Protein AF-U7V2T3-F1 (afdb_monomer)

Radius of gyration: 16.14 Å; Cα contacts (8 Å, |Δi|>4): 22; chains: 1; bounding box: 46×22×35 Å

Foldseek 3Di:
DDLVVLVVLLVVLVVVVVVVPDPVLVPDPSSVSNVVSVVVNCVVCVVVVVVVVVVVVVVVVVVVVVVVD

Mean predicted aligned error: 9.25 Å

pLDDT: mean 81.31, std 9.73, range [51.16, 92.25]

Organis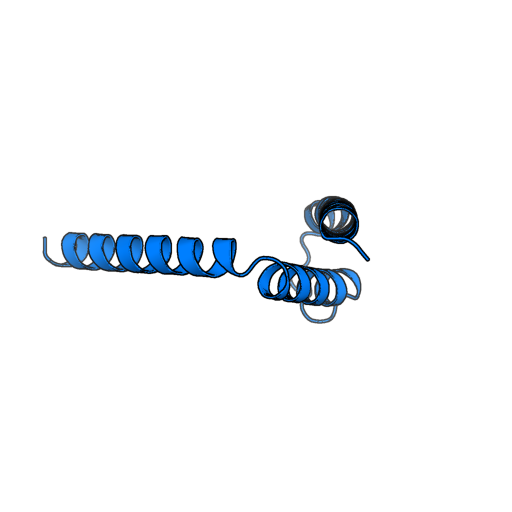m: NCBI:txid1319815

Structure (mmCIF, N/CA/C/O backbone):
data_AF-U7V2T3-F1
#
_entry.id   AF-U7V2T3-F1
#
loop_
_atom_site.group_PDB
_atom_site.id
_atom_site.type_symbol
_atom_site.label_atom_id
_atom_site.label_alt_id
_atom_site.label_comp_id
_atom_site.label_asym_id
_atom_site.label_entity_id
_atom_site.label_seq_id
_atom_site.pdbx_PDB_ins_code
_atom_site.Cartn_x
_atom_site.Cartn_y
_atom_site.Cartn_z
_atom_site.occupancy
_atom_site.B_iso_or_equiv
_atom_site.auth_seq_id
_atom_site.auth_comp_id
_atom_site.auth_asym_id
_atom_site.auth_atom_id
_atom_site.pdbx_PDB_model_num
ATOM 1 N N . MET A 1 1 ? 17.866 4.324 0.657 1.00 61.03 1 MET A N 1
ATOM 2 C CA . MET A 1 1 ? 16.583 4.813 0.119 1.00 61.03 1 MET A CA 1
ATOM 3 C C . MET A 1 1 ? 15.935 5.709 1.145 1.00 61.03 1 MET A C 1
ATOM 5 O O . MET A 1 1 ? 15.697 5.240 2.257 1.00 61.03 1 MET A O 1
ATOM 9 N N . GLY A 1 2 ? 15.701 6.966 0.783 1.00 78.56 2 GLY A N 1
ATOM 10 C CA . GLY A 1 2 ? 14.987 7.932 1.623 1.00 78.56 2 GLY A CA 1
ATOM 11 C C . GLY A 1 2 ? 13.475 7.681 1.650 1.00 78.56 2 GLY A C 1
ATOM 12 O O . GLY A 1 2 ? 12.958 6.860 0.890 1.00 78.56 2 GLY A O 1
ATOM 13 N N . ILE A 1 3 ? 12.761 8.383 2.536 1.00 83.62 3 ILE A N 1
ATOM 14 C CA . ILE A 1 3 ? 11.286 8.367 2.585 1.00 83.62 3 ILE A CA 1
ATOM 15 C C . ILE A 1 3 ? 10.711 8.916 1.270 1.00 83.62 3 ILE A C 1
ATOM 17 O O . ILE A 1 3 ? 9.838 8.277 0.689 1.00 83.62 3 ILE A O 1
ATOM 21 N N . GLU A 1 4 ? 11.272 10.011 0.758 1.00 85.69 4 GLU A N 1
ATOM 22 C CA . GLU A 1 4 ? 10.847 10.672 -0.485 1.00 85.69 4 GLU A CA 1
ATOM 23 C C . GLU A 1 4 ? 10.918 9.734 -1.700 1.00 85.69 4 GLU A C 1
ATOM 25 O O . GLU A 1 4 ? 9.941 9.574 -2.426 1.00 85.69 4 GLU A O 1
ATOM 30 N N . GLU A 1 5 ? 12.021 8.996 -1.866 1.00 88.69 5 GLU A N 1
ATOM 31 C CA . GLU A 1 5 ? 12.164 8.016 -2.957 1.00 88.69 5 GLU A CA 1
ATOM 32 C C . GLU A 1 5 ? 11.126 6.884 -2.881 1.00 88.69 5 GLU A C 1
ATOM 34 O O . GLU A 1 5 ? 10.726 6.305 -3.896 1.00 88.69 5 GLU A O 1
ATOM 39 N N . LEU A 1 6 ? 10.716 6.506 -1.666 1.00 88.31 6 LEU A N 1
ATOM 40 C CA . LEU A 1 6 ? 9.682 5.494 -1.461 1.00 88.31 6 LEU A CA 1
ATOM 41 C C . LEU A 1 6 ? 8.291 6.050 -1.778 1.00 88.31 6 LEU A C 1
ATOM 43 O O . LEU A 1 6 ? 7.466 5.310 -2.316 1.00 88.31 6 LEU A O 1
ATOM 47 N N . GLU A 1 7 ? 8.027 7.317 -1.468 1.00 88.00 7 GLU A N 1
ATOM 48 C CA . GLU A 1 7 ? 6.775 7.999 -1.803 1.00 88.00 7 GLU A CA 1
ATOM 49 C C . GLU A 1 7 ? 6.632 8.191 -3.315 1.00 88.00 7 GLU A C 1
ATOM 51 O O . GLU A 1 7 ? 5.616 7.782 -3.879 1.00 88.00 7 GLU A O 1
ATOM 56 N N . GL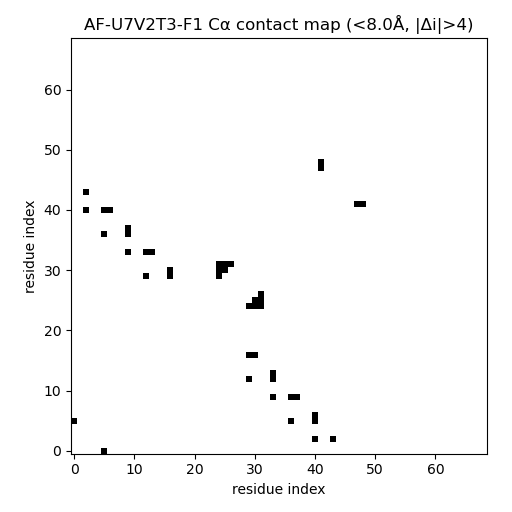U A 1 8 ? 7.683 8.654 -3.991 1.00 92.25 8 GLU A N 1
ATOM 57 C CA . GLU A 1 8 ? 7.693 8.836 -5.446 1.00 92.25 8 GLU A CA 1
ATOM 58 C C . GLU A 1 8 ? 7.469 7.503 -6.186 1.00 92.25 8 GLU A C 1
ATOM 60 O O . GLU A 1 8 ? 6.648 7.388 -7.105 1.00 92.25 8 GLU A O 1
ATOM 65 N N . LYS A 1 9 ? 8.140 6.427 -5.744 1.00 90.62 9 LYS A N 1
ATOM 66 C CA . LYS A 1 9 ? 7.909 5.075 -6.285 1.00 90.62 9 LYS A CA 1
ATOM 67 C C . LYS A 1 9 ? 6.480 4.595 -6.035 1.00 90.62 9 LYS A C 1
ATOM 69 O O . LYS A 1 9 ? 5.898 3.925 -6.891 1.00 90.62 9 LYS A O 1
ATOM 74 N N . LEU A 1 10 ? 5.907 4.901 -4.870 1.00 91.56 10 LEU A N 1
ATOM 75 C CA . LEU A 1 10 ? 4.536 4.518 -4.538 1.00 91.56 10 LEU A CA 1
ATOM 76 C C . LEU A 1 10 ? 3.513 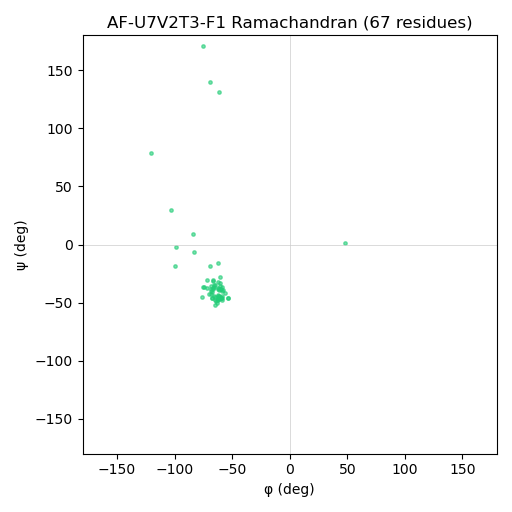5.241 -5.421 1.00 91.56 10 LEU A C 1
ATOM 78 O O . LEU A 1 10 ? 2.510 4.629 -5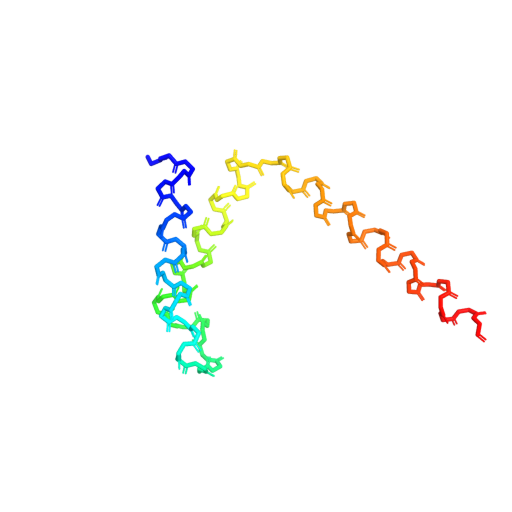.806 1.00 91.56 10 LEU A O 1
ATOM 82 N N . GLU A 1 11 ? 3.758 6.511 -5.725 1.00 90.94 11 GLU A N 1
ATOM 83 C CA . GLU A 1 11 ? 2.916 7.339 -6.584 1.00 90.94 11 GLU A CA 1
ATOM 84 C C . GLU A 1 11 ? 2.903 6.807 -8.020 1.00 90.94 11 GLU A C 1
ATOM 86 O O . GLU A 1 11 ? 1.836 6.462 -8.533 1.00 90.94 11 GLU A O 1
ATOM 91 N N . LYS A 1 12 ? 4.084 6.581 -8.614 1.00 91.19 12 LYS A N 1
ATOM 92 C CA . LYS A 1 12 ? 4.227 5.998 -9.962 1.00 91.19 12 LYS A CA 1
ATOM 93 C C . LYS A 1 12 ? 3.474 4.673 -10.109 1.00 91.19 12 LYS A C 1
ATOM 95 O O . LYS A 1 12 ? 2.723 4.472 -11.064 1.00 91.19 12 LYS A O 1
ATOM 100 N N . ILE A 1 13 ? 3.615 3.774 -9.132 1.00 89.12 13 ILE A N 1
ATOM 101 C CA . ILE A 1 13 ? 2.896 2.491 -9.130 1.00 89.12 13 ILE A CA 1
ATOM 102 C C . ILE A 1 13 ? 1.385 2.703 -8.969 1.00 89.12 13 ILE A C 1
ATOM 104 O O . ILE A 1 13 ? 0.586 1.981 -9.567 1.00 89.12 13 ILE A O 1
ATOM 108 N N . SER A 1 14 ? 0.969 3.678 -8.159 1.00 86.19 14 SER A N 1
ATOM 109 C CA . SER A 1 14 ? -0.450 3.940 -7.906 1.00 86.19 14 SER A CA 1
ATOM 110 C C . SER A 1 14 ? -1.174 4.456 -9.145 1.00 86.19 14 SER A C 1
ATOM 112 O O . SER A 1 14 ? -2.244 3.923 -9.435 1.00 86.19 14 SER A O 1
ATOM 114 N N . LEU A 1 15 ? -0.552 5.349 -9.920 1.00 86.75 15 LEU A N 1
ATOM 115 C CA . LEU A 1 15 ? -1.077 5.817 -11.209 1.00 86.75 15 LEU A CA 1
ATOM 116 C C . LEU A 1 15 ? -1.312 4.658 -12.193 1.00 86.75 15 LEU A C 1
ATOM 118 O O . LEU A 1 15 ? -2.320 4.614 -12.898 1.00 86.75 15 LEU A O 1
ATOM 122 N N . GLY A 1 16 ? -0.407 3.674 -12.217 1.00 83.69 16 GLY A N 1
ATOM 123 C CA . GLY A 1 16 ? -0.588 2.456 -13.011 1.00 83.69 16 GLY A CA 1
ATOM 124 C C . GLY A 1 16 ? -1.717 1.557 -12.487 1.00 83.69 16 GLY A C 1
ATOM 125 O O . GLY A 1 16 ? -2.524 1.042 -13.263 1.00 83.69 16 GLY A O 1
ATOM 126 N N . CYS A 1 17 ? -1.815 1.379 -11.165 1.00 84.81 17 CYS A N 1
ATOM 127 C CA . CYS A 1 17 ? -2.856 0.551 -10.547 1.00 84.81 17 CYS A CA 1
ATOM 128 C C . CYS A 1 17 ? -4.277 1.103 -10.744 1.00 84.81 17 CYS A C 1
ATOM 130 O O . CYS A 1 17 ? -5.205 0.306 -10.879 1.00 84.81 17 CYS A O 1
ATOM 132 N N . GLU A 1 18 ? -4.461 2.425 -10.755 1.00 82.69 18 GLU A N 1
ATOM 133 C CA . GLU A 1 18 ? -5.774 3.064 -10.958 1.00 82.69 18 GLU A CA 1
ATOM 134 C C . GLU A 1 18 ? -6.397 2.708 -12.311 1.00 82.69 18 GLU A C 1
ATOM 136 O O . GLU A 1 18 ? -7.611 2.527 -12.414 1.00 82.69 18 GLU A O 1
ATOM 141 N N . LYS A 1 19 ? -5.557 2.510 -13.331 1.00 84.06 19 LYS A N 1
ATOM 142 C CA . LYS A 1 19 ? -5.985 2.092 -14.670 1.00 84.06 19 LYS A CA 1
ATOM 143 C C . LYS A 1 19 ? -6.359 0.612 -14.731 1.00 84.06 19 LYS A C 1
ATOM 145 O O . LYS A 1 19 ? -7.293 0.241 -15.432 1.00 84.06 19 LYS A O 1
ATOM 150 N N . CYS A 1 20 ? -5.642 -0.233 -13.988 1.00 82.62 20 CYS A N 1
ATOM 151 C CA . CYS A 1 20 ? -5.732 -1.688 -14.099 1.00 82.62 20 CYS A CA 1
ATOM 152 C C . CYS A 1 20 ? -7.101 -2.246 -13.670 1.00 82.62 20 CYS A C 1
ATOM 154 O O . CYS A 1 20 ? -7.543 -3.230 -14.256 1.00 82.62 20 CYS A O 1
ATOM 156 N N . LYS A 1 21 ? -7.770 -1.649 -12.665 1.00 74.50 21 LYS A N 1
ATOM 157 C CA . LYS A 1 21 ? -9.076 -2.065 -12.079 1.00 74.50 21 LYS A CA 1
ATOM 158 C C . LYS A 1 21 ? -9.232 -3.563 -11.725 1.00 74.50 21 LYS A C 1
ATOM 160 O O . LYS A 1 21 ? -10.279 -3.970 -11.223 1.00 74.50 21 LYS A O 1
ATOM 165 N N . ALA A 1 22 ? -8.206 -4.383 -11.933 1.00 80.56 22 ALA A N 1
ATOM 166 C CA . ALA A 1 22 ? -8.226 -5.810 -11.691 1.00 80.56 22 ALA A CA 1
ATOM 167 C C . ALA A 1 22 ? -8.292 -6.095 -10.188 1.00 80.56 22 ALA A C 1
ATOM 169 O O . ALA A 1 22 ? -7.603 -5.471 -9.380 1.00 80.56 22 ALA A O 1
ATOM 170 N N . LYS A 1 23 ? -9.084 -7.098 -9.803 1.00 78.06 23 LYS A N 1
ATOM 171 C CA . LYS A 1 23 ? -9.233 -7.519 -8.399 1.00 78.06 23 LYS A CA 1
ATOM 172 C C . LYS A 1 23 ? -8.131 -8.486 -7.925 1.00 78.06 23 LYS A C 1
ATOM 174 O O . LYS A 1 23 ? -8.202 -8.983 -6.809 1.00 78.06 23 LYS A O 1
ATOM 179 N N . MET A 1 24 ? -7.086 -8.696 -8.731 1.00 84.50 24 MET A N 1
ATOM 180 C CA . MET A 1 24 ? -5.979 -9.642 -8.489 1.00 84.50 24 MET A CA 1
ATOM 181 C C . MET A 1 24 ? -4.685 -8.947 -8.020 1.00 84.50 24 MET A C 1
ATOM 183 O O . MET A 1 24 ? -3.566 -9.395 -8.278 1.00 84.50 24 MET A O 1
ATOM 187 N N . CYS A 1 25 ? -4.812 -7.817 -7.317 1.00 85.62 25 CYS A N 1
ATOM 188 C CA . CYS A 1 25 ? -3.670 -7.047 -6.810 1.00 85.62 25 CYS A CA 1
ATOM 189 C C . CYS A 1 25 ? -2.798 -7.820 -5.801 1.00 85.62 25 CYS A C 1
ATOM 191 O O . CYS A 1 25 ? -1.680 -7.404 -5.521 1.00 85.62 25 CYS A O 1
ATOM 193 N N . ASN A 1 26 ? -3.292 -8.921 -5.235 1.00 82.38 26 ASN A N 1
ATOM 194 C CA . ASN A 1 26 ? -2.542 -9.793 -4.329 1.00 82.38 26 ASN A CA 1
ATOM 195 C C . ASN A 1 26 ? -1.412 -10.562 -5.036 1.00 82.38 26 ASN A C 1
ATOM 197 O O . ASN A 1 26 ? -0.355 -10.748 -4.438 1.00 82.38 26 ASN A O 1
ATOM 201 N N . ILE A 1 27 ? -1.621 -10.976 -6.287 1.00 86.31 27 ILE A N 1
ATOM 202 C CA . ILE A 1 27 ? -0.621 -11.693 -7.095 1.00 86.31 27 ILE A CA 1
ATOM 203 C C . ILE A 1 27 ? 0.114 -10.777 -8.079 1.00 86.31 27 ILE A C 1
ATOM 205 O O . ILE A 1 27 ? 1.197 -11.114 -8.541 1.00 86.31 27 ILE A O 1
ATOM 209 N N . CYS A 1 28 ? -0.445 -9.600 -8.374 1.00 89.75 28 CYS A N 1
ATOM 210 C CA . CYS A 1 28 ? 0.165 -8.624 -9.270 1.00 89.75 28 CYS A CA 1
ATOM 211 C C . CYS A 1 28 ? 1.530 -8.137 -8.737 1.00 89.75 28 CYS A C 1
ATOM 213 O O . CYS A 1 28 ? 1.585 -7.672 -7.593 1.00 89.75 28 CYS A O 1
ATOM 215 N N . PRO A 1 29 ? 2.598 -8.115 -9.561 1.00 88.75 29 PRO A N 1
ATOM 216 C CA . PRO A 1 29 ? 3.907 -7.591 -9.163 1.00 88.75 29 PRO A CA 1
ATOM 217 C C . PRO A 1 29 ? 3.831 -6.165 -8.601 1.00 88.75 29 PRO A C 1
ATOM 219 O O . PRO A 1 29 ? 4.331 -5.891 -7.510 1.00 88.75 29 PRO A O 1
ATOM 222 N N . ASN A 1 30 ? 3.094 -5.274 -9.276 1.00 89.88 30 ASN A N 1
ATOM 223 C CA . ASN A 1 30 ? 2.868 -3.902 -8.810 1.00 89.88 30 ASN A CA 1
ATOM 224 C C . ASN A 1 30 ? 2.124 -3.861 -7.470 1.00 89.88 30 ASN A C 1
ATOM 226 O O . ASN A 1 30 ? 2.434 -3.038 -6.609 1.00 89.88 30 ASN A O 1
ATOM 230 N N . GLY A 1 31 ? 1.168 -4.767 -7.257 1.00 89.19 31 GLY A N 1
ATOM 231 C CA . GLY A 1 31 ? 0.440 -4.876 -5.995 1.00 89.19 31 GLY A CA 1
ATOM 232 C C . GLY A 1 31 ? 1.318 -5.360 -4.836 1.00 89.19 31 GLY A C 1
ATOM 233 O O . GLY A 1 31 ? 1.247 -4.798 -3.736 1.00 89.19 31 GLY A O 1
ATOM 234 N N . GLN A 1 32 ? 2.204 -6.328 -5.086 1.00 89.81 32 GLN A N 1
ATOM 235 C CA . GLN A 1 32 ? 3.187 -6.797 -4.106 1.00 89.81 32 GLN A CA 1
ATOM 236 C C . GLN A 1 32 ? 4.195 -5.696 -3.751 1.00 89.81 32 GLN A C 1
ATOM 238 O O . GLN A 1 32 ? 4.397 -5.404 -2.570 1.00 89.81 32 GLN A O 1
ATOM 243 N N . ILE A 1 33 ? 4.756 -5.008 -4.752 1.00 90.19 33 ILE A N 1
ATOM 244 C CA . ILE A 1 33 ? 5.700 -3.898 -4.545 1.00 90.19 33 ILE A CA 1
ATOM 245 C C . ILE A 1 33 ? 5.025 -2.759 -3.768 1.00 90.19 33 ILE A C 1
ATOM 247 O O . ILE A 1 33 ? 5.568 -2.281 -2.770 1.00 90.19 33 ILE A O 1
ATOM 251 N N . LYS A 1 34 ? 3.796 -2.378 -4.144 1.00 89.44 34 LYS A N 1
ATOM 252 C CA . LYS A 1 34 ? 2.992 -1.363 -3.444 1.00 89.44 34 LYS A CA 1
ATOM 253 C C . LYS A 1 34 ? 2.791 -1.702 -1.966 1.00 89.44 34 LYS A C 1
ATOM 255 O O . LYS A 1 34 ? 2.889 -0.821 -1.109 1.00 89.44 34 LYS A O 1
ATOM 260 N N . LYS A 1 35 ? 2.524 -2.973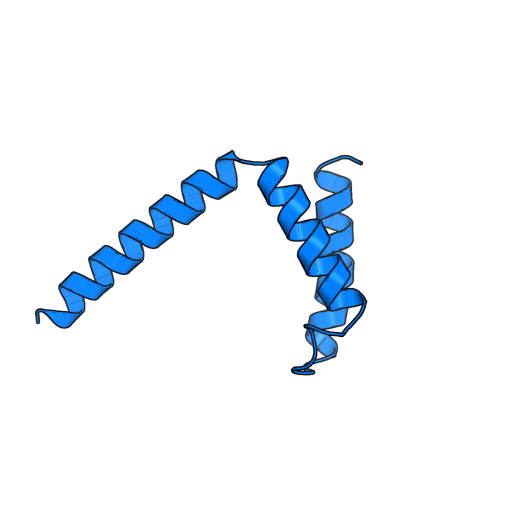 -1.642 1.00 89.31 35 LYS A N 1
ATOM 261 C CA . LYS A 1 35 ? 2.386 -3.447 -0.255 1.00 89.31 35 LYS A CA 1
ATOM 262 C C . LYS A 1 35 ? 3.707 -3.327 0.509 1.00 89.31 35 LYS A C 1
ATOM 264 O O . LYS A 1 35 ? 3.711 -2.816 1.630 1.00 89.31 35 LYS A O 1
ATOM 269 N N . THR A 1 36 ? 4.814 -3.733 -0.105 1.00 90.81 36 THR A N 1
ATOM 270 C CA . THR A 1 36 ? 6.155 -3.653 0.488 1.00 90.81 36 THR A CA 1
ATOM 271 C C . THR A 1 36 ? 6.568 -2.210 0.773 1.00 90.81 36 THR A C 1
ATOM 273 O O . THR A 1 36 ? 6.981 -1.908 1.893 1.00 90.81 36 THR A O 1
ATOM 276 N N . ILE A 1 37 ? 6.390 -1.297 -0.187 1.00 90.12 37 ILE A N 1
ATOM 277 C CA . ILE A 1 37 ? 6.720 0.127 -0.023 1.00 90.12 37 ILE A CA 1
ATOM 278 C C . ILE A 1 37 ? 5.884 0.756 1.098 1.00 90.12 37 ILE A C 1
ATOM 280 O O . ILE A 1 37 ? 6.434 1.388 1.998 1.00 90.12 37 ILE A O 1
ATOM 284 N N . ARG A 1 38 ? 4.566 0.508 1.126 1.00 87.44 38 ARG A N 1
ATOM 285 C CA . ARG A 1 38 ? 3.686 0.995 2.206 1.00 87.44 38 ARG A CA 1
ATOM 286 C C . ARG A 1 38 ? 4.111 0.497 3.585 1.00 87.44 38 ARG A C 1
ATOM 288 O O . ARG A 1 38 ? 3.963 1.224 4.564 1.00 87.44 38 ARG A O 1
ATOM 295 N N . ASN A 1 39 ? 4.593 -0.739 3.683 1.00 87.94 39 ASN A N 1
ATOM 296 C CA . ASN A 1 39 ? 5.084 -1.279 4.946 1.00 87.94 39 ASN A CA 1
ATOM 297 C C . ASN A 1 39 ? 6.399 -0.616 5.364 1.00 87.94 39 ASN A C 1
ATOM 299 O O . ASN A 1 39 ? 6.519 -0.235 6.525 1.00 87.94 39 ASN A O 1
ATOM 303 N N . LYS A 1 40 ? 7.333 -0.398 4.430 1.00 88.12 40 LYS A N 1
ATOM 304 C CA . LYS A 1 40 ? 8.575 0.343 4.701 1.00 88.12 40 LYS A CA 1
ATOM 305 C C . LYS A 1 40 ? 8.293 1.773 5.168 1.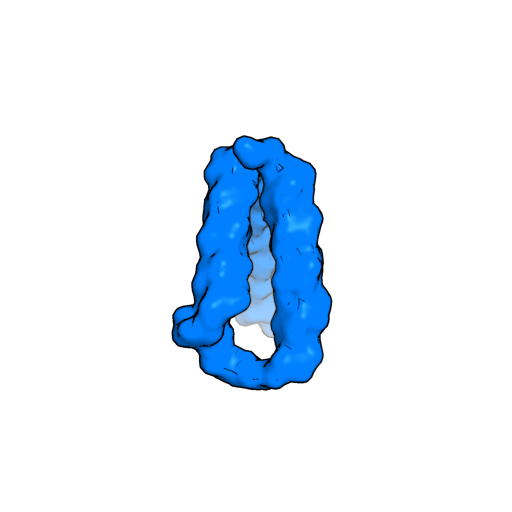00 88.12 40 LYS A C 1
ATOM 307 O O . LYS A 1 40 ? 8.816 2.171 6.201 1.00 88.12 40 LYS A O 1
ATOM 312 N N . LEU A 1 41 ? 7.389 2.494 4.503 1.00 85.94 41 LEU A N 1
ATOM 313 C CA . LEU A 1 41 ? 6.971 3.841 4.919 1.00 85.94 41 LEU A CA 1
ATOM 314 C C . LEU A 1 41 ? 6.355 3.862 6.326 1.00 85.94 41 LEU A C 1
ATOM 316 O O . LEU A 1 41 ? 6.632 4.767 7.102 1.00 85.94 41 LEU A O 1
ATOM 320 N N . LYS A 1 42 ? 5.569 2.845 6.707 1.00 83.19 42 LYS A N 1
ATOM 321 C CA . LYS A 1 42 ? 5.030 2.731 8.078 1.00 83.19 42 LYS A CA 1
ATOM 322 C C . LYS A 1 42 ? 6.101 2.482 9.141 1.00 83.19 42 LYS A C 1
ATOM 324 O O . LYS A 1 42 ? 5.873 2.830 10.296 1.00 83.19 42 LYS A O 1
ATOM 329 N N . ILE A 1 43 ? 7.186 1.796 8.783 1.00 85.00 43 ILE A N 1
ATOM 330 C CA . ILE A 1 43 ? 8.306 1.524 9.694 1.00 85.00 43 ILE A CA 1
ATOM 331 C C . ILE A 1 43 ? 9.153 2.788 9.849 1.00 85.00 43 ILE A C 1
ATOM 333 O O . ILE A 1 43 ? 9.485 3.154 10.969 1.00 85.00 43 ILE A O 1
ATOM 337 N N . LEU A 1 44 ? 9.444 3.465 8.736 1.00 81.94 44 LEU A N 1
ATOM 338 C CA . LEU A 1 44 ? 10.260 4.679 8.700 1.00 81.94 44 LEU A CA 1
ATOM 339 C C . LEU A 1 44 ? 9.537 5.903 9.278 1.00 81.94 44 LEU A C 1
ATOM 341 O O . LEU A 1 44 ? 10.182 6.764 9.863 1.00 81.94 44 LEU A O 1
ATOM 345 N N . ASN A 1 45 ? 8.208 5.965 9.163 1.00 76.50 45 ASN A N 1
ATOM 346 C CA . ASN A 1 45 ? 7.390 7.035 9.730 1.00 76.50 45 ASN A CA 1
ATOM 347 C C . ASN A 1 45 ? 6.349 6.472 10.726 1.00 76.50 45 ASN A C 1
ATOM 349 O O . ASN A 1 45 ? 5.166 6.300 10.399 1.00 76.50 45 ASN A O 1
ATOM 353 N N . PRO A 1 46 ? 6.774 6.145 11.962 1.00 68.19 46 PRO A N 1
ATOM 354 C CA . PRO A 1 46 ? 5.891 5.610 12.998 1.00 68.19 46 PRO A CA 1
ATOM 355 C C . PRO A 1 46 ? 4.875 6.643 13.517 1.00 68.19 46 PRO A C 1
ATOM 357 O O . PRO A 1 46 ? 3.842 6.254 14.071 1.00 68.19 46 PRO A O 1
ATOM 360 N N . SER A 1 47 ? 5.115 7.939 13.302 1.00 64.19 47 SER A N 1
ATOM 361 C CA . SER A 1 47 ? 4.211 9.047 13.648 1.00 64.19 47 SER A CA 1
ATOM 362 C C . SER A 1 47 ? 2.856 8.888 12.948 1.00 64.19 47 SER A C 1
ATOM 364 O O . SER A 1 47 ? 1.814 8.832 13.606 1.00 64.19 47 SER A O 1
ATOM 366 N N . LEU A 1 48 ? 2.879 8.611 11.639 1.00 60.22 48 LEU A N 1
ATOM 367 C CA . LEU A 1 48 ? 1.686 8.311 10.835 1.00 60.22 48 LEU A CA 1
ATOM 368 C C . LEU A 1 48 ? 0.920 7.068 11.325 1.00 60.22 48 LEU A C 1
ATOM 370 O O . LEU A 1 48 ? -0.293 6.942 11.124 1.00 60.22 48 LEU A O 1
ATOM 374 N N . LYS A 1 49 ? 1.609 6.104 11.954 1.00 60.72 49 LYS A N 1
ATOM 375 C CA . LYS A 1 49 ? 0.979 4.897 12.520 1.00 60.72 49 LYS A CA 1
ATOM 376 C C . LYS A 1 49 ? 0.173 5.233 13.779 1.00 60.72 49 LYS A C 1
ATOM 378 O O . LYS A 1 49 ? -0.906 4.666 13.966 1.00 60.72 49 LYS A O 1
ATOM 383 N N . LY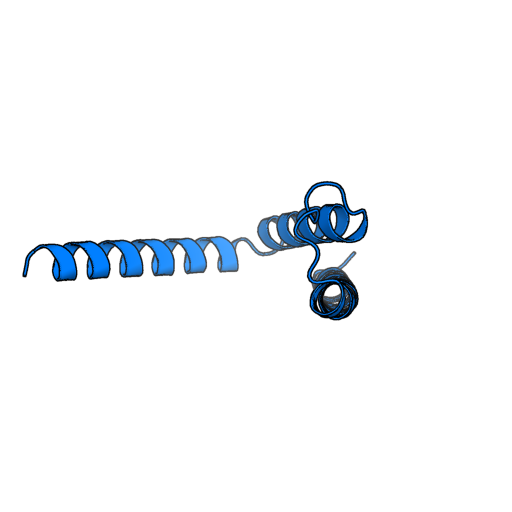S A 1 50 ? 0.662 6.156 14.616 1.00 61.22 50 LYS A N 1
ATOM 384 C CA . LYS A 1 50 ? -0.050 6.626 15.817 1.00 61.22 50 LYS A CA 1
ATOM 385 C C . LYS A 1 50 ? -1.306 7.418 15.446 1.00 61.22 50 LYS A C 1
ATOM 387 O O . LYS A 1 50 ? -2.378 7.110 15.966 1.00 61.22 50 LYS A O 1
ATOM 392 N N . GLU A 1 51 ? -1.213 8.337 14.486 1.00 61.34 51 GLU A N 1
ATOM 393 C CA . GLU A 1 51 ? -2.361 9.132 14.018 1.00 61.34 51 GLU A CA 1
ATOM 394 C C . GLU A 1 51 ? -3.465 8.264 13.399 1.00 61.34 51 GLU A C 1
ATOM 396 O O . GLU A 1 51 ? -4.641 8.396 13.744 1.00 61.34 51 GLU A O 1
ATOM 401 N N . LYS A 1 52 ? -3.108 7.284 12.555 1.00 67.25 52 LYS A N 1
ATOM 402 C CA . LYS A 1 52 ? -4.092 6.346 11.981 1.00 67.25 52 LYS A CA 1
ATOM 403 C C . LYS A 1 52 ? -4.823 5.524 13.044 1.00 67.25 52 LYS A C 1
ATOM 405 O O . LYS A 1 52 ? -6.013 5.247 12.883 1.00 67.25 52 LYS A O 1
ATOM 410 N N . ASN A 1 53 ? -4.141 5.140 14.123 1.00 73.56 53 ASN A N 1
ATOM 411 C CA . ASN A 1 53 ? -4.765 4.424 15.237 1.00 73.56 53 ASN A CA 1
ATOM 412 C C . ASN A 1 53 ? -5.743 5.310 16.021 1.00 73.56 53 ASN A C 1
ATOM 414 O O . ASN A 1 53 ? -6.806 4.828 16.412 1.00 73.56 53 ASN A O 1
ATOM 418 N N . LEU A 1 54 ? -5.422 6.592 16.214 1.00 69.00 54 LEU A N 1
ATOM 419 C CA . LEU A 1 54 ? -6.322 7.568 16.836 1.00 69.00 54 LEU A CA 1
ATOM 420 C C . LEU A 1 54 ? -7.591 7.771 16.004 1.00 69.00 54 LEU A C 1
ATOM 422 O O . LEU A 1 54 ? -8.694 7.599 16.518 1.00 69.00 54 LEU A O 1
ATOM 426 N N . ILE A 1 55 ? -7.448 8.017 14.699 1.00 75.00 55 ILE A N 1
ATOM 427 C CA . ILE A 1 55 ? -8.589 8.175 13.782 1.00 75.00 55 ILE A CA 1
ATOM 428 C C . ILE A 1 55 ? -9.470 6.918 13.780 1.00 75.00 55 ILE A C 1
ATOM 430 O O . ILE A 1 55 ? -10.698 7.017 13.774 1.00 75.00 55 ILE A O 1
ATOM 434 N N . LYS A 1 56 ? -8.864 5.721 13.816 1.00 80.31 56 LYS A N 1
ATOM 435 C CA . LYS A 1 56 ? -9.613 4.459 13.892 1.00 80.31 56 LYS A CA 1
ATOM 436 C C . LYS A 1 56 ? -10.436 4.370 15.181 1.00 80.31 56 LYS A C 1
ATOM 438 O O . LYS A 1 56 ? -11.625 4.080 15.103 1.00 80.31 56 LYS A O 1
ATOM 443 N N . LYS A 1 57 ? -9.841 4.691 16.336 1.00 82.25 57 LYS A N 1
ATOM 444 C CA . LYS A 1 5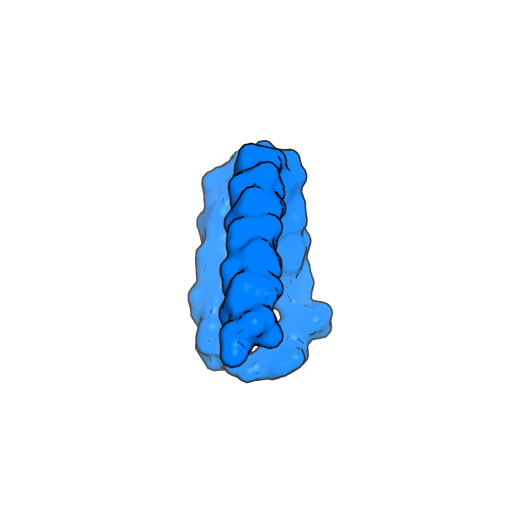7 ? -10.554 4.726 17.625 1.00 82.25 57 LYS A CA 1
ATOM 445 C C . LYS A 1 57 ? -11.723 5.716 17.610 1.00 82.25 57 LYS A C 1
ATOM 447 O O . LYS A 1 57 ? -12.811 5.356 18.047 1.00 82.25 57 LYS A O 1
ATOM 452 N N . ILE A 1 58 ? -11.522 6.919 17.066 1.00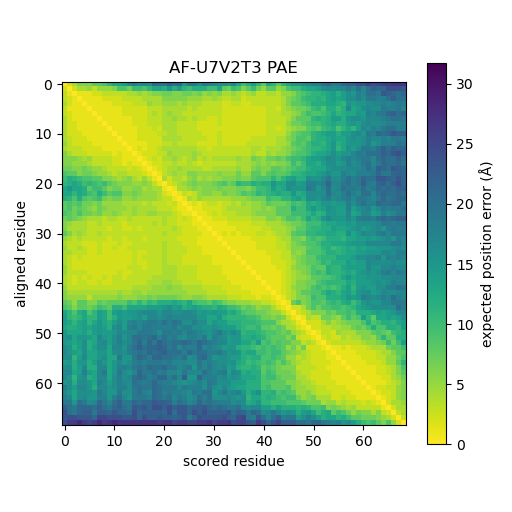 82.06 58 ILE A N 1
ATOM 453 C CA . ILE A 1 58 ? -12.576 7.941 16.947 1.00 82.06 58 ILE A CA 1
ATOM 454 C C . ILE A 1 58 ? -13.718 7.436 16.057 1.00 82.06 58 ILE A C 1
ATOM 456 O O . ILE A 1 58 ? -14.886 7.529 16.427 1.00 82.06 58 ILE A O 1
ATOM 460 N N . ARG A 1 59 ? -13.401 6.838 14.903 1.00 86.62 59 ARG A N 1
ATOM 461 C CA . ARG A 1 59 ? -14.411 6.268 13.999 1.00 86.62 59 ARG A CA 1
ATOM 462 C C . ARG A 1 59 ? -15.223 5.157 14.666 1.00 86.62 59 ARG A C 1
ATOM 464 O O . ARG A 1 59 ? -16.444 5.123 14.516 1.00 86.62 59 ARG A O 1
ATOM 471 N N . ASP A 1 60 ? -14.555 4.253 15.374 1.00 86.94 60 ASP A N 1
ATOM 472 C CA . ASP A 1 60 ? -15.208 3.139 16.066 1.00 86.94 60 ASP A CA 1
ATOM 473 C C . ASP A 1 60 ? -16.102 3.647 17.209 1.00 86.94 60 ASP A C 1
ATOM 475 O O . ASP A 1 60 ? -17.205 3.135 17.412 1.00 86.94 60 ASP A O 1
ATOM 479 N N . PHE A 1 61 ? -15.677 4.706 17.902 1.00 86.31 61 PHE A N 1
ATOM 480 C CA . PHE A 1 61 ? -16.478 5.387 18.916 1.00 86.31 61 PHE A CA 1
ATOM 481 C C . PHE A 1 61 ? -17.744 6.028 18.325 1.00 86.31 61 PHE A C 1
ATOM 483 O O . PHE A 1 61 ? -18.847 5.770 18.805 1.00 86.31 61 PHE A O 1
ATOM 490 N N . LEU A 1 62 ? -17.619 6.778 17.225 1.00 86.31 62 LEU A N 1
ATOM 491 C CA . LEU A 1 62 ? -18.761 7.391 16.532 1.00 86.31 62 LEU A CA 1
ATOM 492 C C . LEU A 1 62 ? -19.756 6.350 16.001 1.00 86.31 62 LEU A C 1
ATOM 494 O O . LEU A 1 62 ? -20.967 6.547 16.099 1.00 86.31 62 LEU A O 1
ATOM 498 N N . LYS A 1 63 ? -19.268 5.216 15.480 1.00 84.69 63 LYS A N 1
ATOM 499 C CA . LYS A 1 63 ? -20.131 4.096 15.072 1.00 84.69 63 LYS A CA 1
ATOM 500 C C . LYS A 1 63 ? -20.946 3.549 16.239 1.00 84.69 63 LYS A C 1
ATOM 502 O O . LYS A 1 63 ? -22.148 3.374 16.079 1.00 84.69 63 LYS A O 1
ATOM 507 N N . LYS A 1 64 ? -20.317 3.327 17.400 1.00 82.19 64 LYS A N 1
ATOM 508 C CA . LYS A 1 64 ? -21.011 2.848 18.608 1.00 82.19 64 LYS A CA 1
ATOM 509 C C . LYS A 1 64 ? -22.106 3.806 19.073 1.00 82.19 64 LYS A C 1
ATOM 511 O O . LYS A 1 64 ? -23.152 3.344 19.514 1.00 82.19 64 LYS A O 1
ATOM 516 N N . ILE A 1 65 ? -21.876 5.117 18.974 1.00 82.25 65 ILE A N 1
ATOM 517 C CA . ILE A 1 65 ? -22.896 6.125 19.299 1.00 82.25 65 ILE A CA 1
ATOM 518 C C . ILE A 1 65 ? -24.064 6.039 18.312 1.00 82.25 65 ILE A C 1
ATOM 520 O O . ILE A 1 65 ? -25.218 6.049 18.725 1.00 82.25 65 ILE A O 1
ATOM 524 N N . LYS A 1 66 ? -23.773 5.910 17.013 1.00 73.88 66 LYS A N 1
ATOM 525 C CA . LYS A 1 66 ? -24.798 5.868 15.965 1.00 73.88 66 LYS A CA 1
ATOM 526 C C . LYS A 1 66 ? -25.689 4.623 16.033 1.00 73.88 66 LYS A C 1
ATOM 528 O O . LYS A 1 66 ? -26.848 4.718 15.671 1.00 73.88 66 LYS A O 1
ATOM 533 N N . THR A 1 67 ? -25.171 3.484 16.493 1.00 69.44 67 THR A N 1
ATOM 534 C CA . THR A 1 67 ? -25.933 2.226 16.643 1.00 69.44 67 THR A CA 1
ATOM 535 C C . THR A 1 67 ? -26.747 2.130 17.937 1.00 69.44 67 THR A C 1
ATOM 537 O O . THR A 1 67 ? -27.440 1.141 18.134 1.00 69.44 67 THR A O 1
ATOM 540 N N . ARG A 1 68 ? -26.604 3.094 18.857 1.00 59.59 68 ARG A N 1
ATOM 541 C CA . ARG A 1 68 ? -27.363 3.164 20.121 1.00 59.59 68 ARG A CA 1
ATOM 542 C C . ARG A 1 68 ? -28.557 4.132 20.058 1.00 59.59 68 ARG A C 1
ATOM 544 O O . ARG A 1 68 ? -29.252 4.269 21.058 1.00 59.59 68 ARG A O 1
ATOM 551 N N . LYS A 1 69 ? -28.750 4.812 18.926 1.00 51.16 69 LYS A N 1
ATOM 552 C CA . LYS A 1 69 ? -29.960 5.565 18.571 1.00 51.16 69 LYS A CA 1
ATOM 553 C C . LYS A 1 69 ? -30.813 4.711 17.648 1.00 51.16 69 LYS A C 1
ATOM 555 O O . LYS A 1 69 ? -32.044 4.864 17.731 1.00 51.16 69 LYS A O 1
#

Secondary structure (DSSP, 8-state):
--HHHHHHHHHHHHHHHHHH--S-TTTSHHHHHHHHHHHHHHHH-HHHHHHHHHHHHHHHHHHHHHTT-

Sequence (69 aa):
MGIEELEEKLEKISLGCEKCKAKMCNICPNGQIKKTIRNKLKILNPSLKKEKNLIKKIRDFLKKIKTRK

Solvent-accessible surface area (backbone atoms only — not comparable to full-atom values): 4042 Å² total; per-residue (Å²): 136,58,71,65,62,48,50,54,54,45,49,59,50,45,63,55,51,70,72,62,75,62,92,56,43,83,78,34,68,67,37,46,52,48,52,51,46,56,50,51,51,46,66,77,39,51,66,62,53,54,54,53,51,52,54,49,53,53,52,54,51,52,50,56,56,62,76,74,111